Protein AF-A0A9W9Z678-F1 (afdb_monomer_lite)

pLDDT: mean 82.11, std 18.14, range [32.12, 95.62]

InterPro domains:
  IPR057471 CHMP7, winged helix domain [PF25239] (13-67)

Secondary structure (DSSP, 8-state):
------TTTTS----TTTTTEEEHHHHHHH-TTS-HHHHHHHHHHHHHTTSEEEEE-TTS-EEEEEPPTT-SSPPPP-HHHHHHHHHHHHHHHHHHHHHHHHHHHHHHHHHHHHHHHTT-HHHHHHHHHHHHHHHHHTT---

Organism: NCBI:txid174260

Radius of gyration: 22.9 Å; chains: 1; bounding box: 48×32×61 Å

Structure (mmCIF, N/CA/C/O backbone):
data_AF-A0A9W9Z678-F1
#
_entry.id   AF-A0A9W9Z678-F1
#
loop_
_atom_site.group_PDB
_atom_site.id
_atom_site.type_symbol
_atom_site.label_atom_id
_atom_site.label_alt_id
_atom_site.label_comp_id
_atom_site.label_asym_id
_atom_site.label_entity_id
_atom_site.label_seq_id
_atom_site.pdbx_PDB_ins_code
_atom_site.Cartn_x
_atom_site.Cartn_y
_atom_site.Cartn_z
_atom_site.occupancy
_atom_site.B_iso_or_equiv
_atom_site.auth_seq_id
_atom_site.auth_comp_id
_atom_site.auth_asym_id
_atom_site.auth_atom_id
_atom_site.pdbx_PDB_model_num
ATOM 1 N N . MET A 1 1 ? -20.178 -3.921 -37.190 1.00 36.59 1 MET A N 1
ATOM 2 C CA . MET A 1 1 ? -19.150 -4.835 -36.652 1.00 36.59 1 MET A CA 1
ATOM 3 C C . MET A 1 1 ? -18.612 -4.226 -35.369 1.00 36.59 1 MET A C 1
ATOM 5 O O . MET A 1 1 ? -18.003 -3.168 -35.420 1.00 36.59 1 MET A O 1
ATOM 9 N N . GLN A 1 2 ? -18.972 -4.816 -34.229 1.00 39.09 2 GLN A N 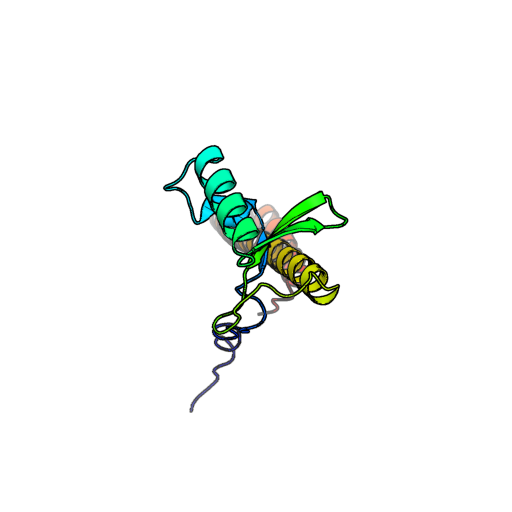1
ATOM 10 C CA . GLN A 1 2 ? -18.526 -4.412 -32.896 1.00 39.09 2 GLN A CA 1
ATOM 11 C C . GLN A 1 2 ? -17.252 -5.188 -32.545 1.00 39.09 2 GLN A C 1
ATOM 13 O O . GLN A 1 2 ? -17.252 -6.414 -32.569 1.00 39.09 2 GLN A O 1
ATOM 18 N N . THR A 1 3 ? -16.190 -4.470 -32.199 1.00 39.34 3 THR A N 1
ATOM 19 C CA . THR A 1 3 ? -14.957 -4.976 -31.577 1.00 39.34 3 THR A CA 1
ATOM 20 C C . THR A 1 3 ? -14.476 -3.859 -30.655 1.00 39.34 3 THR A C 1
ATOM 22 O O . THR A 1 3 ? -14.367 -2.725 -31.102 1.00 39.34 3 THR A O 1
ATOM 25 N N . GLY A 1 4 ? -14.178 -4.021 -29.378 1.00 33.47 4 GLY A N 1
ATOM 26 C CA . GLY A 1 4 ? -14.239 -5.144 -28.462 1.00 33.47 4 GLY A CA 1
ATOM 27 C C . GLY A 1 4 ? -13.912 -4.532 -27.099 1.00 33.47 4 GLY A C 1
ATOM 28 O O . GLY A 1 4 ? -12.878 -3.893 -26.912 1.00 33.47 4 GLY A O 1
ATOM 29 N N . SER A 1 5 ? -14.859 -4.634 -26.180 1.00 42.50 5 SER A N 1
ATOM 30 C CA . SER A 1 5 ? -14.897 -4.001 -24.865 1.00 42.50 5 SER A CA 1
ATOM 31 C C . SER A 1 5 ? -14.037 -4.744 -23.835 1.00 42.50 5 SER A C 1
ATOM 33 O O . SER A 1 5 ? -14.573 -5.380 -22.9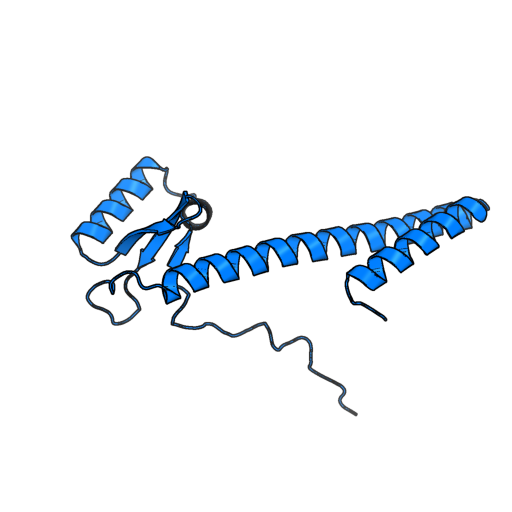32 1.00 42.50 5 SER A O 1
ATOM 35 N N . LEU A 1 6 ? -12.707 -4.664 -23.943 1.00 35.97 6 LEU A N 1
ATOM 36 C CA . LEU A 1 6 ? -11.795 -5.285 -22.961 1.00 35.97 6 LEU A CA 1
ATOM 37 C C . LEU A 1 6 ? -11.125 -4.294 -21.995 1.00 35.97 6 LEU A C 1
ATOM 39 O O . LEU A 1 6 ? -10.509 -4.712 -21.022 1.00 35.97 6 LEU A O 1
ATOM 43 N N . LEU A 1 7 ? -11.305 -2.984 -22.187 1.00 36.53 7 LEU A N 1
ATOM 44 C CA . LEU A 1 7 ? -10.736 -1.950 -21.306 1.00 36.53 7 LEU A CA 1
ATOM 45 C C . LEU A 1 7 ? -11.644 -1.531 -20.136 1.00 36.53 7 LEU A C 1
ATOM 47 O O . LEU A 1 7 ? -11.297 -0.613 -19.401 1.00 36.53 7 LEU A O 1
ATOM 51 N N . ASN A 1 8 ? -12.786 -2.198 -19.933 1.00 33.41 8 ASN A N 1
ATOM 52 C CA . ASN A 1 8 ? -13.776 -1.797 -18.923 1.00 33.41 8 ASN A CA 1
ATOM 53 C C . ASN A 1 8 ? -13.921 -2.765 -17.733 1.00 33.41 8 ASN A C 1
ATOM 55 O O . ASN A 1 8 ? -14.777 -2.547 -16.881 1.00 33.41 8 ASN A O 1
ATOM 59 N N . ILE A 1 9 ? -13.098 -3.817 -17.638 1.00 39.50 9 ILE A N 1
ATOM 60 C CA . ILE A 1 9 ? -13.265 -4.862 -16.605 1.00 39.50 9 ILE A CA 1
ATOM 61 C C . ILE A 1 9 ? -12.692 -4.457 -15.234 1.00 39.50 9 ILE A C 1
ATOM 63 O O . ILE A 1 9 ? -13.089 -5.012 -14.217 1.00 39.50 9 ILE A O 1
ATOM 67 N N . THR A 1 10 ? -11.837 -3.439 -15.137 1.00 37.91 10 THR A N 1
ATOM 68 C CA . THR A 1 10 ? -11.275 -3.026 -13.835 1.00 37.91 10 THR A CA 1
ATOM 69 C C . THR A 1 10 ? -12.073 -1.940 -13.119 1.00 37.91 10 THR A C 1
ATOM 71 O O . THR A 1 10 ? -11.648 -1.493 -12.056 1.00 37.91 10 THR A O 1
ATOM 74 N N . ARG A 1 11 ? -13.219 -1.495 -13.660 1.00 41.06 11 ARG A N 1
ATOM 75 C CA . ARG A 1 11 ? -13.894 -0.309 -13.117 1.00 41.06 11 ARG A CA 1
ATOM 76 C C . ARG A 1 11 ? -14.859 -0.559 -11.961 1.00 41.06 11 ARG A C 1
ATOM 78 O O . ARG A 1 11 ? -15.031 0.366 -11.188 1.00 41.06 11 ARG A O 1
ATOM 85 N N . ASN A 1 12 ? -15.391 -1.765 -11.762 1.00 39.41 12 ASN A N 1
ATOM 86 C CA . ASN A 1 12 ? -16.364 -2.025 -10.692 1.00 39.41 12 ASN A CA 1
ATO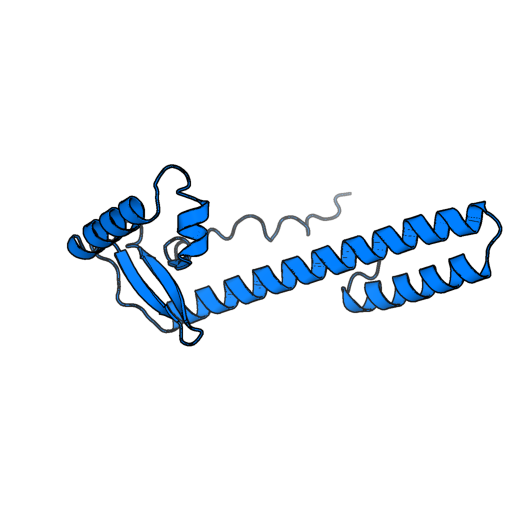M 87 C C . ASN A 1 12 ? -16.137 -3.387 -10.020 1.00 39.41 12 ASN A C 1
ATOM 89 O O . ASN A 1 12 ? -16.913 -4.319 -10.209 1.00 39.41 12 ASN A O 1
ATOM 93 N N . VAL A 1 13 ? -15.114 -3.494 -9.177 1.00 32.12 13 VAL A N 1
ATOM 94 C CA . VAL A 1 13 ? -15.227 -4.403 -8.030 1.00 32.12 13 VAL A CA 1
ATOM 95 C C . VAL A 1 13 ? -15.148 -3.539 -6.780 1.00 32.12 13 VAL A C 1
ATOM 97 O O . VAL A 1 13 ? -14.122 -3.470 -6.106 1.00 32.12 13 VAL A O 1
ATOM 100 N N . GLU A 1 14 ? -16.248 -2.837 -6.502 1.00 40.88 14 GLU A N 1
ATOM 101 C CA . GLU A 1 14 ? -16.595 -2.410 -5.144 1.00 40.88 14 GLU A CA 1
ATOM 102 C C . GLU A 1 14 ? -16.815 -3.692 -4.339 1.00 40.88 14 GLU A C 1
ATOM 104 O O . GLU A 1 14 ? -17.919 -4.205 -4.187 1.00 40.88 14 GLU A O 1
ATOM 109 N N . CYS A 1 15 ? -15.712 -4.317 -3.940 1.00 40.19 15 CYS A N 1
ATOM 110 C CA . CYS A 1 15 ? -15.754 -5.486 -3.093 1.00 40.19 15 CYS A CA 1
ATOM 111 C C . CYS A 1 15 ? -16.145 -4.960 -1.706 1.00 40.19 15 CYS A C 1
ATOM 113 O O . CYS A 1 15 ? -15.314 -4.365 -1.017 1.00 40.19 15 CYS A O 1
ATOM 115 N N . GLU A 1 16 ? -17.412 -5.131 -1.313 1.00 43.06 16 GLU A N 1
ATOM 116 C CA . GLU A 1 16 ? -17.975 -4.672 -0.025 1.00 43.06 16 GLU A CA 1
ATOM 117 C C . GLU A 1 16 ? -17.104 -5.085 1.185 1.00 43.06 16 GLU A C 1
ATOM 119 O O . GLU A 1 16 ? -17.073 -4.428 2.229 1.00 43.06 16 GLU A O 1
ATOM 124 N N . THR A 1 17 ? -16.320 -6.152 1.026 1.00 48.22 17 THR A N 1
ATOM 125 C CA . THR A 1 17 ? -15.320 -6.672 1.965 1.00 48.22 17 THR A CA 1
ATOM 126 C C . THR A 1 17 ? -14.023 -5.867 2.087 1.00 48.22 17 THR A C 1
ATOM 128 O O . THR A 1 17 ? -13.213 -6.208 2.939 1.00 48.22 17 THR A O 1
ATOM 131 N N . THR A 1 18 ? -13.775 -4.814 1.310 1.00 56.31 18 THR A N 1
ATOM 132 C CA . THR A 1 18 ? -12.428 -4.206 1.252 1.00 56.31 18 THR A CA 1
ATOM 133 C C . THR A 1 18 ? -12.416 -2.711 1.579 1.00 56.31 18 THR A C 1
ATOM 135 O O . THR A 1 18 ? -11.380 -2.165 1.965 1.00 56.31 18 THR A O 1
ATOM 138 N N . ASP A 1 19 ? -13.550 -2.018 1.487 1.00 68.62 19 ASP A N 1
ATOM 139 C CA . ASP A 1 19 ? -13.624 -0.560 1.700 1.00 68.62 19 ASP A CA 1
ATOM 140 C C . ASP A 1 19 ? -13.548 -0.124 3.163 1.00 68.62 19 ASP A C 1
ATOM 142 O O . ASP A 1 19 ? -13.314 1.047 3.463 1.00 68.62 19 ASP A O 1
ATOM 146 N N . HIS A 1 20 ? -13.667 -1.077 4.080 1.00 87.00 20 HIS A N 1
ATOM 147 C CA . HIS A 1 20 ? -13.589 -0.834 5.511 1.00 87.00 20 HIS A CA 1
ATOM 148 C C . HIS A 1 20 ? -12.172 -1.000 6.078 1.00 87.00 20 HIS A C 1
ATOM 150 O O . HIS A 1 20 ? -12.003 -0.818 7.272 1.00 87.00 20 HIS A O 1
ATOM 156 N N . ILE A 1 21 ? -11.148 -1.311 5.274 1.00 91.50 21 ILE A N 1
ATOM 157 C CA . ILE A 1 21 ? -9.751 -1.423 5.734 1.00 91.50 21 ILE A CA 1
ATOM 158 C C . ILE A 1 21 ? -8.909 -0.375 5.014 1.00 91.50 21 ILE A C 1
ATOM 160 O O . ILE A 1 21 ? -8.784 -0.403 3.788 1.00 91.50 21 ILE A O 1
ATOM 164 N N . ILE A 1 22 ? -8.343 0.567 5.765 1.00 91.00 22 ILE A N 1
ATOM 165 C CA . ILE A 1 22 ? -7.703 1.764 5.217 1.00 91.00 22 ILE A CA 1
ATOM 166 C C . ILE A 1 22 ? -6.369 2.024 5.935 1.00 91.00 22 ILE A C 1
ATOM 168 O O . ILE A 1 22 ? -6.355 2.179 7.159 1.00 91.00 22 ILE A O 1
ATOM 172 N N . PRO A 1 23 ? -5.245 2.129 5.203 1.00 92.25 23 PRO A N 1
ATOM 173 C CA . PRO A 1 23 ? -3.976 2.589 5.765 1.00 92.25 23 PRO A CA 1
ATOM 174 C C . PRO A 1 23 ? -4.070 3.997 6.372 1.00 92.25 23 PRO A C 1
ATOM 176 O O . PRO A 1 23 ? -4.747 4.876 5.833 1.00 92.25 23 PRO A O 1
ATOM 179 N N . TRP A 1 24 ? -3.361 4.250 7.474 1.00 92.62 24 TRP A N 1
ATOM 180 C CA . TRP A 1 24 ? -3.426 5.527 8.200 1.00 92.62 24 TRP A CA 1
ATOM 181 C C . TRP A 1 24 ? -3.042 6.723 7.325 1.00 92.62 24 TRP A C 1
ATOM 183 O O . TRP A 1 24 ? -3.716 7.748 7.334 1.00 92.62 24 TRP A O 1
ATOM 193 N N . ASN A 1 25 ? -1.998 6.588 6.507 1.00 90.06 25 ASN A N 1
ATOM 194 C CA . ASN A 1 25 ? -1.583 7.624 5.557 1.00 90.06 25 ASN A CA 1
ATOM 195 C C . ASN A 1 25 ? -2.680 7.953 4.522 1.00 90.06 25 ASN A C 1
ATOM 197 O O . ASN A 1 25 ? -2.877 9.122 4.178 1.00 90.06 25 ASN A O 1
ATOM 201 N N . VAL A 1 26 ? -3.427 6.947 4.058 1.00 90.06 26 VAL A N 1
ATOM 202 C CA . VAL A 1 26 ? -4.564 7.119 3.146 1.00 90.06 26 VAL A CA 1
ATOM 203 C C . VAL A 1 26 ? -5.709 7.821 3.865 1.00 90.06 26 VAL A C 1
ATOM 205 O O . VAL A 1 26 ? -6.294 8.746 3.302 1.00 90.06 26 VAL A O 1
ATOM 208 N N . LEU A 1 27 ? -5.995 7.445 5.114 1.00 90.50 27 LEU A N 1
ATOM 209 C CA . LEU A 1 27 ? -7.004 8.115 5.931 1.00 90.50 27 LEU A CA 1
ATOM 210 C C . LEU A 1 27 ? -6.658 9.598 6.134 1.00 90.50 27 LEU A C 1
ATOM 212 O O . LEU A 1 27 ? -7.485 10.449 5.820 1.00 90.50 27 LEU A O 1
ATOM 216 N N . LYS A 1 28 ? -5.416 9.923 6.524 1.00 90.88 28 LYS A N 1
ATOM 217 C CA . LYS A 1 28 ? -4.929 11.314 6.637 1.00 90.88 28 LYS A CA 1
ATOM 218 C C . LYS A 1 28 ? -5.095 12.094 5.334 1.00 90.88 28 LYS A C 1
ATOM 220 O O . LYS A 1 28 ? -5.578 13.222 5.325 1.00 90.88 28 LYS A O 1
ATOM 225 N N . THR A 1 29 ? -4.756 11.466 4.209 1.00 90.19 29 THR A N 1
ATOM 226 C CA . THR A 1 29 ? -4.873 12.088 2.882 1.00 90.19 29 THR A CA 1
ATOM 227 C C . THR A 1 29 ? -6.327 12.348 2.481 1.00 90.19 29 THR A C 1
ATOM 229 O O . THR A 1 29 ? -6.591 13.318 1.772 1.00 90.19 29 THR A O 1
ATOM 232 N N . ARG A 1 30 ? -7.277 11.510 2.913 1.00 89.50 30 ARG A N 1
ATOM 233 C CA . ARG A 1 30 ? -8.718 11.708 2.671 1.00 89.50 30 ARG A CA 1
ATOM 234 C C . ARG A 1 30 ? -9.321 12.739 3.630 1.00 89.50 30 ARG A C 1
ATOM 236 O O . ARG A 1 30 ? -10.177 13.521 3.230 1.00 89.50 30 ARG A O 1
ATOM 243 N N . CYS A 1 31 ? -8.837 12.785 4.865 1.00 88.94 31 CYS A N 1
ATOM 244 C CA . CYS A 1 31 ? -9.339 13.628 5.945 1.00 88.94 31 CYS A CA 1
ATOM 245 C C . CYS A 1 31 ? -8.538 14.930 6.125 1.00 88.94 31 CYS A C 1
ATOM 247 O O . CYS A 1 31 ? -8.350 15.370 7.251 1.00 88.94 31 CYS A O 1
ATOM 249 N N . LYS A 1 32 ? -8.130 15.602 5.036 1.00 87.56 32 LYS A N 1
ATOM 250 C CA . LYS A 1 32 ? -7.296 16.832 5.084 1.00 87.56 32 LYS A CA 1
ATOM 251 C C . LYS A 1 32 ? -7.890 18.006 5.877 1.00 87.56 32 LYS A C 1
ATOM 253 O O . LYS A 1 32 ? -7.212 19.001 6.092 1.00 87.56 32 LYS A O 1
ATOM 258 N N . ARG A 1 33 ? -9.176 17.928 6.225 1.00 88.69 33 ARG A N 1
ATOM 259 C CA . ARG A 1 33 ? -9.900 18.944 7.002 1.00 88.69 33 ARG A CA 1
ATOM 260 C C . ARG A 1 33 ? -9.622 18.862 8.503 1.00 88.69 33 ARG A C 1
ATOM 262 O O . ARG A 1 33 ? -9.972 19.798 9.209 1.00 88.69 33 ARG A O 1
ATOM 269 N N . PHE A 1 34 ? -9.064 17.750 8.969 1.00 89.94 34 PHE A N 1
ATOM 270 C CA . PHE A 1 34 ? -8.714 17.523 10.362 1.00 89.94 34 PHE A CA 1
ATOM 271 C C . PHE A 1 34 ? -7.194 17.447 10.472 1.00 89.94 34 PHE A C 1
ATOM 273 O O . PHE A 1 34 ? -6.538 16.869 9.600 1.00 89.94 34 PHE A O 1
ATOM 280 N N . ASP A 1 35 ? -6.642 18.036 11.526 1.00 92.69 35 ASP A N 1
ATOM 281 C CA . ASP A 1 35 ? -5.257 17.785 11.904 1.00 92.69 35 ASP A CA 1
ATOM 282 C C . ASP A 1 35 ? -5.095 16.354 12.450 1.00 92.69 35 ASP A C 1
ATOM 284 O O . ASP A 1 35 ? -6.061 15.599 12.623 1.00 92.69 35 ASP A O 1
ATOM 288 N N . GLU A 1 36 ? -3.842 15.943 12.651 1.00 89.81 36 GLU A N 1
ATOM 289 C CA . GLU A 1 36 ? -3.527 14.583 13.094 1.00 89.81 36 GLU A CA 1
ATOM 290 C C . GLU A 1 36 ? -4.103 14.300 14.488 1.00 89.81 36 GLU A C 1
ATOM 292 O O . GLU A 1 36 ? -4.706 13.248 14.687 1.00 89.81 36 GLU A O 1
ATOM 297 N N . GLU A 1 37 ? -4.024 15.266 15.403 1.00 93.50 37 GLU A N 1
ATOM 298 C CA . GLU A 1 37 ? -4.549 15.167 16.769 1.00 93.50 37 GLU A CA 1
ATOM 299 C C . GLU A 1 37 ? -6.069 14.948 16.778 1.00 93.50 37 GLU A C 1
ATOM 301 O O . GLU A 1 37 ? -6.567 14.013 17.412 1.00 93.50 37 GLU A O 1
ATOM 306 N N . THR A 1 38 ? -6.820 15.736 16.002 1.00 94.31 38 THR A N 1
ATOM 307 C CA . THR A 1 38 ? -8.273 15.568 15.870 1.00 94.31 38 THR A CA 1
ATOM 308 C C . THR A 1 38 ? -8.614 14.209 15.267 1.00 94.31 38 THR A C 1
ATOM 310 O O . THR A 1 38 ? -9.550 13.545 15.721 1.00 94.31 38 THR A O 1
ATOM 313 N N . LEU A 1 39 ? -7.863 13.755 14.258 1.00 92.31 39 LEU A N 1
ATOM 314 C CA . LEU A 1 39 ? -8.101 12.454 13.633 1.00 92.31 39 LEU A CA 1
ATOM 315 C C . LEU A 1 39 ? -7.845 11.293 14.606 1.00 92.31 39 LEU A C 1
ATOM 317 O O . LEU A 1 39 ? -8.581 10.304 14.586 1.00 92.31 39 LEU A O 1
ATOM 321 N N . GLU A 1 40 ? -6.840 11.407 15.473 1.00 92.81 40 GLU A N 1
ATOM 322 C CA . GLU A 1 40 ? -6.563 10.416 16.514 1.00 92.81 40 GLU A CA 1
ATOM 323 C C . GLU A 1 40 ? -7.656 10.376 17.583 1.00 92.81 40 GLU A C 1
ATOM 325 O O . GLU A 1 40 ? -8.115 9.287 17.937 1.00 92.81 40 GLU A O 1
ATOM 330 N N . VAL A 1 41 ? -8.157 11.532 18.028 1.00 95.19 41 VAL A N 1
ATOM 331 C CA . VAL A 1 41 ? -9.295 11.608 18.963 1.00 95.19 41 VAL A CA 1
ATOM 332 C C . VAL A 1 41 ? -10.561 11.000 18.350 1.00 95.19 41 VAL A C 1
ATOM 334 O O . VAL A 1 41 ? -11.280 10.242 19.014 1.00 95.19 41 VAL A O 1
ATOM 337 N N . LEU A 1 42 ? -10.831 11.277 17.071 1.00 94.00 42 LEU A N 1
ATOM 338 C CA . LEU A 1 42 ? -11.954 10.680 16.344 1.00 94.00 42 LEU A CA 1
ATOM 339 C C . LEU A 1 42 ? -11.812 9.159 16.250 1.00 94.00 42 LEU A C 1
ATOM 341 O O . LEU A 1 42 ? -12.770 8.434 16.526 1.00 94.00 42 LEU A O 1
ATOM 345 N N . LEU A 1 43 ? -10.619 8.662 15.915 1.00 93.62 43 LEU A N 1
ATOM 346 C CA . LEU A 1 43 ? -10.359 7.227 15.853 1.00 93.62 43 LEU A CA 1
ATOM 347 C C . LEU A 1 43 ? -10.536 6.564 17.226 1.00 93.62 43 LEU A C 1
ATOM 349 O O . LEU A 1 43 ? -11.232 5.554 17.319 1.00 93.62 43 LEU A O 1
ATOM 353 N N . ALA A 1 44 ? -9.988 7.151 18.292 1.00 94.75 44 ALA A N 1
ATOM 354 C CA . ALA A 1 44 ? -10.147 6.650 19.656 1.00 94.75 44 ALA A CA 1
ATOM 355 C C . ALA A 1 44 ? -11.628 6.599 20.075 1.00 94.75 44 ALA A C 1
ATOM 357 O O . ALA A 1 44 ? -12.086 5.628 20.684 1.00 94.75 44 ALA A O 1
ATOM 358 N N . THR A 1 45 ? -12.408 7.610 19.685 1.00 95.44 45 THR A N 1
ATOM 359 C CA . THR A 1 45 ? -13.859 7.648 19.916 1.00 95.44 45 THR A CA 1
ATOM 360 C C . THR A 1 45 ? -14.568 6.502 19.189 1.00 95.44 45 THR A C 1
ATOM 362 O O . THR A 1 45 ? -15.386 5.802 19.791 1.00 95.44 45 THR A O 1
ATOM 365 N N . LEU A 1 46 ? -14.221 6.245 17.924 1.00 94.25 46 LEU A N 1
ATOM 366 C CA . LEU A 1 46 ? -14.776 5.127 17.154 1.00 94.25 46 LEU A CA 1
ATOM 367 C C . LEU A 1 46 ? -14.373 3.764 17.730 1.00 94.25 46 LEU A C 1
ATOM 369 O O . LEU A 1 46 ? -15.197 2.849 17.754 1.00 94.25 46 LEU A O 1
ATOM 373 N N . GLN A 1 47 ? -13.147 3.621 18.238 1.00 94.62 47 GLN A N 1
ATOM 374 C CA . GLN A 1 47 ? -12.700 2.406 18.927 1.00 94.62 47 GLN A CA 1
ATOM 375 C C . GLN A 1 47 ? -13.507 2.158 20.204 1.00 94.62 47 GLN A C 1
ATOM 377 O O . GLN A 1 47 ? -13.983 1.044 20.418 1.00 94.62 47 GLN A O 1
ATOM 382 N N . LYS A 1 48 ? -13.758 3.201 21.009 1.00 95.62 48 LYS A N 1
ATOM 383 C CA . LYS A 1 48 ? -14.606 3.112 22.210 1.00 95.62 48 LYS A CA 1
ATOM 384 C C . LYS A 1 48 ? -16.039 2.678 21.882 1.00 95.62 48 LYS A C 1
ATOM 386 O O . LYS A 1 48 ? -16.654 1.945 22.650 1.00 95.62 48 LYS A O 1
ATOM 391 N N . GLN A 1 49 ? -16.564 3.096 20.731 1.00 94.50 49 GLN A N 1
ATOM 392 C CA . GLN A 1 49 ? -17.881 2.684 20.228 1.00 94.50 49 GLN A CA 1
ATOM 393 C C . GLN A 1 49 ? -17.871 1.302 19.546 1.00 94.50 49 GLN A C 1
ATOM 395 O O . GLN A 1 49 ? -18.919 0.817 19.120 1.00 94.50 49 GLN A O 1
ATOM 400 N N . GLY A 1 50 ? -16.704 0.664 19.408 1.00 91.62 50 GLY A N 1
ATOM 401 C CA . GLY A 1 50 ? -16.541 -0.594 18.683 1.00 91.62 50 GLY A CA 1
ATOM 402 C C . GLY A 1 50 ? -16.782 -0.466 17.178 1.00 91.62 50 GLY A C 1
ATOM 403 O O . GLY A 1 50 ? -17.097 -1.459 16.535 1.00 91.62 50 GLY A O 1
ATOM 404 N N . LYS A 1 51 ? -16.680 0.739 16.607 1.00 93.69 51 LYS A N 1
ATOM 405 C CA . LYS A 1 51 ? -16.899 1.017 15.177 1.00 93.69 51 LYS A CA 1
ATOM 406 C C . LYS A 1 51 ? -15.618 0.981 14.348 1.00 93.69 51 LYS A C 1
ATOM 408 O O . LYS A 1 51 ? -15.700 0.945 13.124 1.00 93.69 51 LYS A O 1
ATOM 413 N N . ALA A 1 52 ? -14.457 0.979 14.992 1.00 94.56 52 ALA A N 1
ATOM 414 C CA . ALA A 1 52 ? -13.169 0.831 14.334 1.00 94.56 52 ALA A CA 1
ATOM 415 C C . ALA A 1 52 ? -12.179 0.077 15.225 1.00 94.56 52 ALA A C 1
ATOM 417 O O . ALA A 1 52 ? -12.315 0.063 16.447 1.00 94.56 52 ALA A O 1
ATOM 418 N N . VAL A 1 53 ? -11.165 -0.520 14.611 1.00 95.25 53 VAL A N 1
ATOM 419 C CA . VAL A 1 53 ? -9.987 -1.075 15.272 1.00 95.25 53 VAL A CA 1
ATOM 420 C C . VAL A 1 53 ? -8.745 -0.620 14.519 1.00 95.25 53 VAL A C 1
ATOM 422 O O . VAL A 1 53 ? -8.713 -0.599 13.288 1.00 95.25 53 VAL A O 1
ATOM 425 N N . LEU A 1 54 ? -7.728 -0.227 15.274 1.00 94.69 54 LEU A N 1
ATOM 426 C CA . LEU A 1 54 ? -6.413 0.093 14.753 1.00 94.69 54 LEU A CA 1
ATOM 427 C C . LEU A 1 54 ? -5.491 -1.101 14.971 1.00 94.69 54 LEU A C 1
ATOM 429 O O . LEU A 1 54 ? -5.428 -1.630 16.079 1.00 94.69 54 LEU A O 1
ATOM 433 N N . PHE A 1 55 ? -4.754 -1.486 13.938 1.00 95.12 55 PHE A N 1
ATOM 434 C CA . PHE A 1 55 ? -3.713 -2.500 14.031 1.00 95.12 55 PHE A CA 1
ATOM 435 C C . PHE A 1 55 ? -2.483 -2.085 13.226 1.00 95.12 55 PHE A C 1
ATOM 437 O O . PHE A 1 55 ? -2.526 -1.154 12.417 1.00 95.12 55 PHE A O 1
ATOM 444 N N . VAL A 1 56 ? -1.371 -2.766 13.482 1.00 94.81 56 VAL A N 1
ATOM 445 C CA . VAL A 1 56 ? -0.108 -2.566 12.773 1.00 94.81 56 VAL A CA 1
ATOM 446 C C . VAL A 1 56 ? 0.217 -3.860 12.042 1.00 94.81 56 VAL A C 1
ATOM 448 O O . VAL A 1 56 ? 0.146 -4.935 12.636 1.00 94.81 56 VAL A O 1
ATOM 451 N N . THR A 1 57 ? 0.516 -3.774 10.748 1.00 91.94 57 THR A N 1
ATOM 452 C CA . THR A 1 57 ? 0.929 -4.950 9.969 1.00 91.94 57 THR A CA 1
ATOM 453 C C . THR A 1 57 ? 2.310 -5.436 10.417 1.00 91.94 57 THR A C 1
ATOM 455 O O . THR A 1 57 ? 3.0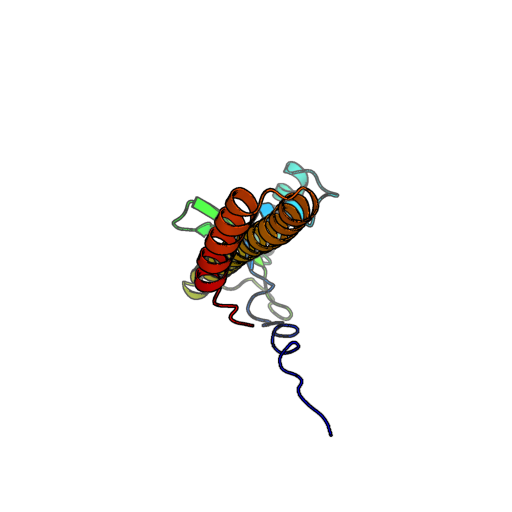68 -4.703 11.052 1.00 91.94 57 THR A O 1
ATOM 458 N N . SER A 1 58 ? 2.696 -6.650 10.021 1.00 89.75 58 SER A N 1
ATOM 459 C CA . SER A 1 58 ? 4.058 -7.172 10.237 1.00 89.75 58 SER A CA 1
ATOM 460 C C . SER A 1 58 ? 5.158 -6.301 9.612 1.00 89.75 58 SER A C 1
ATOM 462 O O . SER A 1 58 ? 6.316 -6.392 9.999 1.00 89.75 58 SER A O 1
ATOM 464 N N . GLU A 1 59 ? 4.799 -5.451 8.650 1.00 88.62 59 GLU A N 1
ATOM 465 C CA . GLU A 1 59 ? 5.691 -4.509 7.968 1.00 88.62 59 GLU A CA 1
ATOM 466 C C . GLU A 1 59 ? 5.753 -3.136 8.670 1.00 88.62 59 GLU A C 1
ATOM 468 O O . GLU A 1 59 ? 6.377 -2.211 8.153 1.00 88.62 59 GLU A O 1
ATOM 473 N N . GLY A 1 60 ? 5.091 -2.974 9.824 1.00 90.56 60 GLY A N 1
ATOM 474 C CA . GLY A 1 60 ? 5.073 -1.727 10.597 1.00 90.56 60 GLY A CA 1
ATOM 475 C C . GLY A 1 60 ? 4.059 -0.684 10.114 1.00 90.56 60 GLY A C 1
ATOM 476 O O . GLY A 1 60 ? 4.117 0.473 10.529 1.00 90.56 60 GLY A O 1
ATOM 477 N N . GLU A 1 61 ? 3.121 -1.051 9.237 1.00 91.31 61 GLU A N 1
ATOM 478 C CA . GLU A 1 61 ? 2.142 -0.114 8.678 1.00 91.31 61 GLU A CA 1
ATOM 479 C C . GLU A 1 61 ? 0.907 0.016 9.581 1.00 91.31 61 GLU A C 1
ATOM 481 O O . GLU A 1 61 ? 0.248 -0.977 9.885 1.00 91.31 61 GLU A O 1
ATOM 486 N N . LYS A 1 62 ? 0.572 1.248 9.993 1.00 94.62 62 LYS A N 1
ATOM 487 C CA . LYS A 1 62 ? -0.638 1.565 10.773 1.00 94.62 62 LYS A CA 1
ATOM 488 C C . LYS A 1 62 ? -1.867 1.491 9.861 1.00 94.62 62 LYS A C 1
ATOM 490 O O . LYS A 1 62 ? -1.955 2.232 8.879 1.00 94.62 62 LYS A O 1
ATOM 495 N N . VAL A 1 63 ? -2.828 0.635 10.198 1.00 95.06 63 VAL A N 1
ATOM 496 C CA . VAL A 1 63 ? -4.048 0.387 9.416 1.00 95.06 63 VAL A CA 1
ATOM 497 C C . VAL A 1 63 ? -5.275 0.468 10.316 1.00 95.06 63 VAL A C 1
ATOM 499 O O . VAL A 1 63 ? -5.272 -0.006 11.451 1.00 95.06 63 VAL A O 1
ATOM 502 N N . VAL A 1 64 ? -6.344 1.066 9.796 1.00 94.88 64 VAL A N 1
ATOM 503 C CA . VAL A 1 64 ? -7.647 1.145 10.458 1.00 94.88 64 VAL A CA 1
ATOM 504 C C . VAL A 1 64 ? -8.623 0.214 9.750 1.00 94.88 64 VAL A C 1
ATOM 506 O O . VAL A 1 64 ? -8.804 0.314 8.537 1.00 94.88 64 VAL A O 1
ATOM 509 N N . LYS A 1 65 ? -9.283 -0.661 10.508 1.00 94.94 65 LYS A N 1
ATOM 510 C CA . LYS A 1 65 ? -10.442 -1.437 10.061 1.00 94.94 65 LYS A CA 1
ATOM 511 C C . LYS A 1 65 ? -11.705 -0.852 10.692 1.00 94.94 65 LYS A C 1
ATOM 513 O O . LYS A 1 65 ? -11.763 -0.683 11.904 1.00 94.94 65 LYS A O 1
ATOM 518 N N . PHE A 1 66 ? -12.707 -0.537 9.888 1.00 94.25 66 PHE A N 1
ATOM 519 C CA . PHE A 1 66 ? -14.011 -0.024 10.295 1.00 94.25 66 PHE A CA 1
ATOM 520 C C . PHE A 1 66 ? -15.049 -1.150 10.314 1.00 94.25 66 PHE A C 1
ATOM 522 O O . PHE A 1 66 ? -14.900 -2.158 9.625 1.00 94.25 66 PHE A O 1
ATOM 529 N N . ALA A 1 67 ? -16.115 -0.979 11.090 1.00 90.88 67 ALA A N 1
ATOM 530 C CA . ALA A 1 67 ? -17.301 -1.819 10.973 1.00 90.88 67 ALA A CA 1
ATOM 531 C C . ALA A 1 67 ? -17.915 -1.655 9.574 1.00 90.88 67 ALA A C 1
ATOM 533 O O . ALA A 1 67 ? -17.998 -0.539 9.050 1.00 90.88 67 ALA A O 1
ATOM 534 N N . ARG A 1 68 ? -18.348 -2.758 8.964 1.00 88.88 68 ARG A N 1
ATOM 535 C CA . ARG A 1 68 ? -19.019 -2.731 7.659 1.00 88.88 68 ARG A CA 1
ATOM 536 C C . ARG A 1 68 ? -20.403 -2.101 7.776 1.00 88.88 68 ARG A C 1
ATOM 538 O O . ARG A 1 68 ? -20.988 -1.995 8.856 1.00 88.88 68 ARG A O 1
ATOM 545 N N . LYS A 1 69 ? -20.973 -1.709 6.637 1.00 83.56 69 LYS A N 1
ATOM 546 C CA . LYS A 1 69 ? -22.366 -1.259 6.585 1.00 83.56 69 LYS A CA 1
ATOM 547 C C . LYS A 1 69 ? -23.278 -2.381 7.097 1.00 83.56 69 LYS A C 1
ATOM 549 O O . LYS A 1 69 ? -23.209 -3.502 6.611 1.00 83.56 69 LYS A O 1
ATOM 554 N N . GLY A 1 70 ? -24.112 -2.072 8.087 1.00 84.50 70 GLY A N 1
ATOM 555 C CA . GLY A 1 70 ? -24.981 -3.053 8.749 1.00 84.50 70 GLY A CA 1
ATOM 556 C C . GLY A 1 70 ? -24.339 -3.784 9.936 1.00 84.50 70 GLY A C 1
ATOM 557 O O . GLY A 1 70 ? -25.064 -4.383 10.726 1.00 84.50 70 GLY A O 1
ATOM 558 N N . GLU A 1 71 ? -23.020 -3.685 10.138 1.00 85.81 71 GLU A N 1
ATOM 559 C CA . GLU A 1 71 ? -22.370 -4.224 11.335 1.00 85.81 71 GLU A CA 1
ATOM 560 C C . GLU A 1 71 ? -22.524 -3.272 12.528 1.00 85.81 71 GLU A C 1
ATOM 562 O O . GLU A 1 71 ? -22.224 -2.073 12.474 1.00 85.81 71 GLU A O 1
ATOM 567 N N . GLN A 1 72 ? -22.957 -3.826 13.662 1.00 90.00 72 GLN A N 1
ATOM 568 C CA . GLN A 1 72 ? -23.049 -3.054 14.899 1.00 90.00 72 GLN A CA 1
ATOM 569 C C . GLN A 1 72 ? -21.686 -2.818 15.543 1.00 90.00 72 GLN A C 1
ATOM 571 O O . GLN A 1 72 ? -21.472 -1.754 16.127 1.00 90.00 72 GLN A O 1
ATOM 576 N N . LYS A 1 73 ? -20.760 -3.767 15.398 1.00 93.06 73 LYS A N 1
ATOM 577 C CA . LYS A 1 73 ? -19.380 -3.660 15.867 1.00 93.06 73 LYS A CA 1
ATOM 578 C C . LYS A 1 73 ? -18.424 -4.172 14.801 1.00 93.06 73 LYS A C 1
ATOM 580 O O . LYS A 1 73 ? -18.781 -5.053 14.029 1.00 93.06 73 LYS A O 1
ATOM 585 N N . VAL A 1 74 ? -17.216 -3.625 14.802 1.00 93.75 74 VAL A N 1
ATOM 586 C CA . VAL A 1 74 ? -16.122 -4.072 13.951 1.00 93.75 74 VAL A CA 1
ATOM 587 C C . VAL A 1 74 ? -15.767 -5.518 14.282 1.00 93.75 74 VAL A C 1
ATOM 589 O O . VAL A 1 74 ? -15.667 -5.902 15.450 1.00 93.75 74 VAL A O 1
ATOM 592 N N . THR A 1 75 ? -15.591 -6.329 13.245 1.00 93.12 75 THR A N 1
ATOM 593 C CA . THR A 1 75 ? -15.115 -7.704 13.392 1.00 93.12 75 THR A CA 1
ATOM 594 C C . THR A 1 75 ? -13.631 -7.731 13.779 1.00 93.12 75 THR A C 1
ATOM 596 O O . THR A 1 75 ? -12.886 -6.822 13.389 1.00 93.12 75 THR A O 1
ATOM 599 N N . PRO A 1 76 ? -13.165 -8.763 14.512 1.00 92.75 76 PRO A N 1
ATOM 600 C CA . PRO A 1 76 ? -11.745 -8.932 14.814 1.00 92.75 76 PRO A CA 1
ATOM 601 C C . PRO A 1 76 ? -10.877 -8.868 13.554 1.00 92.75 76 PRO A C 1
ATOM 603 O O . PRO A 1 76 ? -11.329 -9.207 12.455 1.00 92.75 76 PRO A O 1
ATOM 606 N N . VAL A 1 77 ? -9.636 -8.410 13.703 1.00 93.75 77 VAL A N 1
ATOM 607 C CA . VAL A 1 77 ? -8.666 -8.412 12.602 1.00 93.75 77 VAL A CA 1
ATOM 608 C C . VAL A 1 77 ? -8.296 -9.860 12.283 1.00 93.75 77 VAL A C 1
ATOM 610 O O . VAL A 1 77 ? -7.956 -10.629 13.178 1.00 93.75 77 VAL A O 1
ATOM 613 N N . SER A 1 78 ? -8.392 -10.218 11.010 1.00 92.88 78 SER A N 1
ATOM 614 C CA . SER A 1 78 ? -8.105 -11.540 10.457 1.00 92.88 78 SER A CA 1
ATOM 615 C C . SER A 1 78 ? -6.905 -11.487 9.512 1.00 92.88 78 SER A C 1
ATOM 617 O O . SER A 1 78 ? -6.537 -10.417 9.025 1.00 92.88 78 SER A O 1
ATOM 619 N N . GLU A 1 79 ? -6.318 -12.642 9.199 1.00 91.12 79 GLU A N 1
ATOM 620 C CA . GLU A 1 79 ? -5.225 -12.741 8.219 1.00 91.12 79 GLU A CA 1
ATOM 621 C C . GLU A 1 79 ? -5.641 -12.211 6.840 1.00 91.12 79 GLU A C 1
ATOM 623 O O . GLU A 1 79 ? -4.884 -11.479 6.205 1.00 91.12 79 GLU A O 1
ATOM 628 N N . ASN A 1 80 ? -6.894 -12.450 6.439 1.00 90.81 80 ASN A N 1
ATOM 629 C CA . ASN A 1 80 ? -7.459 -11.902 5.206 1.00 90.81 80 ASN A CA 1
ATOM 630 C C . ASN A 1 80 ? -7.392 -10.367 5.165 1.00 90.81 80 ASN A C 1
ATOM 632 O O . ASN A 1 80 ? -7.126 -9.790 4.112 1.00 90.81 80 ASN A O 1
ATOM 636 N N . ASP A 1 81 ? -7.611 -9.691 6.300 1.00 90.56 81 ASP A N 1
ATOM 637 C CA . ASP A 1 81 ? -7.536 -8.228 6.372 1.00 90.56 81 ASP A CA 1
ATOM 638 C C . ASP A 1 81 ? -6.101 -7.733 6.123 1.00 90.56 81 ASP A C 1
ATOM 640 O O . ASP A 1 81 ? -5.892 -6.724 5.446 1.00 90.56 81 ASP A O 1
ATOM 644 N N . VAL A 1 82 ? -5.104 -8.462 6.635 1.00 91.19 82 VAL A N 1
ATOM 645 C CA . VAL A 1 82 ? -3.678 -8.171 6.425 1.00 91.19 82 VAL A CA 1
ATOM 646 C C . VAL A 1 82 ? -3.288 -8.420 4.967 1.00 91.19 82 VAL A C 1
ATOM 648 O O . VAL A 1 82 ? -2.634 -7.580 4.342 1.00 91.19 82 VAL A O 1
ATOM 651 N N . ASP A 1 83 ? -3.744 -9.530 4.392 1.00 90.38 83 ASP A N 1
ATOM 652 C CA . ASP A 1 83 ? -3.482 -9.889 2.999 1.00 90.38 83 ASP A CA 1
ATOM 653 C C . ASP A 1 83 ? -4.071 -8.886 2.015 1.00 90.38 83 ASP A C 1
ATOM 655 O O . ASP A 1 83 ? -3.413 -8.505 1.046 1.00 90.38 83 ASP A O 1
ATOM 659 N N . ILE A 1 84 ? -5.270 -8.383 2.298 1.00 88.75 84 ILE A N 1
ATOM 660 C CA . ILE A 1 84 ? -5.898 -7.306 1.534 1.00 88.75 84 ILE A CA 1
ATOM 661 C C . ILE A 1 84 ? -5.003 -6.060 1.493 1.00 88.75 84 ILE A C 1
ATOM 663 O O . ILE A 1 84 ? -4.812 -5.471 0.423 1.00 88.75 84 ILE A O 1
ATOM 667 N N . VAL A 1 85 ? -4.457 -5.640 2.640 1.00 89.56 85 VAL A N 1
ATOM 668 C CA . VAL A 1 85 ? -3.575 -4.462 2.718 1.00 89.56 85 VAL A CA 1
ATOM 669 C C . VAL A 1 85 ? -2.319 -4.694 1.884 1.00 89.56 85 VAL A C 1
ATOM 671 O O . VAL A 1 85 ? -1.961 -3.851 1.056 1.00 89.56 85 VAL A O 1
ATOM 674 N N . ARG A 1 86 ? -1.695 -5.864 2.043 1.00 90.12 86 ARG A N 1
ATOM 675 C CA . ARG A 1 86 ? -0.497 -6.260 1.299 1.00 90.12 86 ARG A CA 1
ATOM 676 C C . ARG A 1 86 ? -0.743 -6.261 -0.210 1.00 90.12 86 ARG A C 1
ATOM 678 O O . ARG A 1 86 ? 0.006 -5.628 -0.950 1.00 90.12 86 ARG A O 1
ATOM 685 N N . LEU A 1 87 ? -1.832 -6.879 -0.669 1.00 90.62 87 LEU A N 1
ATOM 686 C CA . LEU A 1 87 ? -2.203 -6.907 -2.086 1.00 90.62 87 LEU A CA 1
ATOM 687 C C . LEU A 1 87 ? -2.431 -5.501 -2.646 1.00 90.62 87 LEU A C 1
ATOM 689 O O . LEU A 1 87 ? -1.921 -5.177 -3.717 1.00 90.62 87 LEU A O 1
ATOM 693 N N . ARG A 1 88 ? -3.142 -4.631 -1.918 1.00 87.50 88 ARG A N 1
ATOM 694 C CA . ARG A 1 88 ? -3.362 -3.236 -2.337 1.00 87.50 88 ARG A CA 1
ATOM 695 C C . ARG A 1 88 ? -2.054 -2.469 -2.494 1.00 87.50 88 ARG A C 1
ATOM 697 O O . ARG A 1 88 ? -1.883 -1.741 -3.472 1.00 87.50 88 ARG A O 1
ATOM 704 N N . LYS A 1 89 ? -1.116 -2.660 -1.569 1.00 87.31 89 LYS A N 1
ATOM 705 C CA . LYS A 1 89 ? 0.222 -2.064 -1.633 1.00 87.31 89 LYS A CA 1
ATOM 706 C C . LYS A 1 89 ? 1.010 -2.576 -2.837 1.00 87.31 89 LYS A C 1
ATOM 708 O O . LYS A 1 89 ? 1.602 -1.775 -3.563 1.00 87.31 89 LYS A O 1
ATOM 713 N N . THR A 1 90 ? 0.966 -3.882 -3.102 1.00 90.81 90 THR A N 1
ATOM 714 C CA . THR A 1 90 ? 1.587 -4.480 -4.291 1.00 90.81 90 THR A CA 1
ATOM 715 C C . THR A 1 90 ? 0.995 -3.904 -5.575 1.00 90.81 90 THR A C 1
ATOM 717 O O . THR A 1 90 ? 1.748 -3.466 -6.443 1.00 90.81 90 THR A O 1
ATOM 720 N N . VAL A 1 91 ? -0.335 -3.810 -5.678 1.00 90.69 91 VAL A N 1
ATOM 721 C CA . VAL A 1 91 ? -1.020 -3.201 -6.831 1.00 90.69 91 VAL A CA 1
ATOM 722 C C . VAL A 1 91 ? -0.594 -1.745 -7.021 1.00 90.69 91 VAL A C 1
ATOM 724 O O . VAL A 1 91 ? -0.256 -1.350 -8.138 1.00 90.69 91 VAL A O 1
ATOM 727 N N . ALA A 1 92 ? -0.549 -0.946 -5.952 1.00 87.62 92 ALA A N 1
ATOM 728 C CA . ALA A 1 92 ? -0.125 0.451 -6.025 1.00 87.62 92 ALA A CA 1
ATOM 729 C C . ALA A 1 92 ? 1.334 0.597 -6.496 1.00 87.62 92 ALA A C 1
ATOM 731 O O . ALA A 1 92 ? 1.625 1.418 -7.369 1.00 87.62 92 ALA A O 1
ATOM 732 N N . SER A 1 93 ? 2.243 -0.230 -5.970 1.00 89.94 93 SER A N 1
ATOM 733 C CA . SER A 1 93 ? 3.655 -0.248 -6.376 1.00 89.94 93 SER A CA 1
ATOM 734 C C . SER A 1 93 ? 3.822 -0.634 -7.846 1.00 89.94 93 SER A C 1
ATOM 736 O O . SER A 1 93 ? 4.513 0.058 -8.596 1.00 89.94 93 SER A O 1
ATOM 738 N N . LEU A 1 94 ? 3.150 -1.699 -8.289 1.00 92.50 94 LEU A N 1
ATOM 739 C CA . LEU A 1 94 ? 3.189 -2.133 -9.685 1.00 92.50 94 LEU A CA 1
ATOM 740 C C . LEU A 1 94 ? 2.605 -1.069 -10.618 1.00 92.50 94 LEU A C 1
ATOM 742 O O . LEU A 1 94 ? 3.192 -0.778 -11.656 1.00 92.50 94 LEU A O 1
ATOM 746 N N . THR A 1 95 ? 1.510 -0.419 -10.219 1.00 90.69 95 THR A N 1
ATOM 747 C CA . THR A 1 95 ? 0.910 0.687 -10.980 1.00 90.69 95 THR A CA 1
ATOM 748 C C . THR A 1 95 ? 1.904 1.837 -11.162 1.00 90.69 95 THR A C 1
ATOM 750 O O . THR A 1 95 ? 2.067 2.348 -12.270 1.00 90.69 95 THR A O 1
ATOM 753 N N . LEU A 1 96 ? 2.629 2.220 -10.104 1.00 91.00 96 LEU A N 1
ATOM 754 C CA . LEU A 1 96 ? 3.664 3.253 -10.185 1.00 91.00 96 LEU A CA 1
ATOM 755 C C . LEU A 1 96 ? 4.802 2.857 -11.138 1.00 91.00 96 LEU A C 1
ATOM 757 O O . LEU A 1 96 ? 5.251 3.679 -11.938 1.00 91.00 96 LEU A O 1
ATOM 761 N N . GLN A 1 97 ? 5.252 1.602 -11.074 1.00 91.94 97 GLN A N 1
ATOM 762 C CA . GLN A 1 97 ? 6.306 1.082 -11.949 1.00 91.94 97 GLN A CA 1
ATOM 763 C C . GLN A 1 97 ? 5.874 1.069 -13.421 1.00 91.94 97 GLN A C 1
ATOM 765 O O . GLN A 1 97 ? 6.624 1.540 -14.278 1.00 91.94 97 GLN A O 1
ATOM 770 N N . VAL A 1 98 ? 4.653 0.612 -13.714 1.00 91.94 98 VAL A N 1
ATOM 771 C CA . VAL A 1 98 ? 4.078 0.625 -15.069 1.00 91.94 98 VAL A CA 1
ATOM 772 C C . VAL A 1 98 ? 3.971 2.053 -15.604 1.00 91.94 98 VAL A C 1
ATOM 774 O O . VAL A 1 98 ? 4.393 2.317 -16.732 1.00 91.94 98 VAL A O 1
ATOM 777 N N . ASN A 1 99 ? 3.483 2.995 -14.794 1.00 91.75 99 ASN A N 1
ATOM 778 C CA . ASN A 1 99 ? 3.381 4.403 -15.186 1.00 91.75 99 ASN A CA 1
ATOM 779 C C . ASN A 1 99 ? 4.758 5.009 -15.486 1.00 91.75 99 ASN A C 1
ATOM 781 O O . ASN A 1 99 ? 4.938 5.684 -16.501 1.00 91.75 99 ASN A O 1
ATOM 785 N N . LYS A 1 100 ? 5.757 4.729 -14.641 1.00 92.06 100 LYS A N 1
ATOM 786 C CA . LYS A 1 100 ? 7.135 5.182 -14.856 1.00 92.06 100 LYS A CA 1
ATOM 787 C C . LYS A 1 100 ? 7.704 4.640 -16.168 1.00 92.06 100 LYS A C 1
ATOM 789 O O . LYS A 1 100 ? 8.209 5.417 -16.975 1.00 92.06 100 LYS A O 1
ATOM 794 N N . LEU A 1 101 ? 7.595 3.332 -16.403 1.00 90.00 101 LEU A N 1
ATOM 795 C CA . LEU A 1 101 ? 8.093 2.704 -17.629 1.00 90.00 101 LEU A CA 1
ATOM 796 C C . LEU A 1 101 ? 7.381 3.245 -18.874 1.00 90.00 101 LEU A C 1
ATOM 798 O O . LEU A 1 101 ? 8.038 3.525 -19.876 1.00 90.00 101 LEU A O 1
ATOM 802 N N . SER A 1 102 ? 6.069 3.471 -18.795 1.00 90.69 102 SER A N 1
ATOM 803 C CA . SER A 1 102 ? 5.281 4.057 -19.886 1.00 90.69 102 SER A CA 1
ATOM 804 C C . SER A 1 102 ? 5.764 5.468 -20.240 1.00 90.69 102 SER A C 1
ATOM 806 O O . SER A 1 102 ? 6.007 5.769 -21.410 1.00 90.69 102 SER A O 1
ATOM 808 N N . ASN A 1 103 ? 6.017 6.309 -19.232 1.00 92.69 103 ASN A N 1
ATOM 809 C CA . ASN A 1 103 ? 6.584 7.645 -19.433 1.00 92.69 103 ASN A CA 1
ATOM 810 C C . ASN A 1 103 ? 7.998 7.588 -20.038 1.00 92.69 103 ASN A C 1
ATOM 812 O O . ASN A 1 103 ? 8.344 8.391 -20.906 1.00 92.69 103 ASN A O 1
ATOM 816 N N . GLU A 1 104 ? 8.826 6.628 -19.620 1.00 91.12 104 GLU A N 1
ATOM 817 C CA . GLU A 1 104 ? 10.167 6.4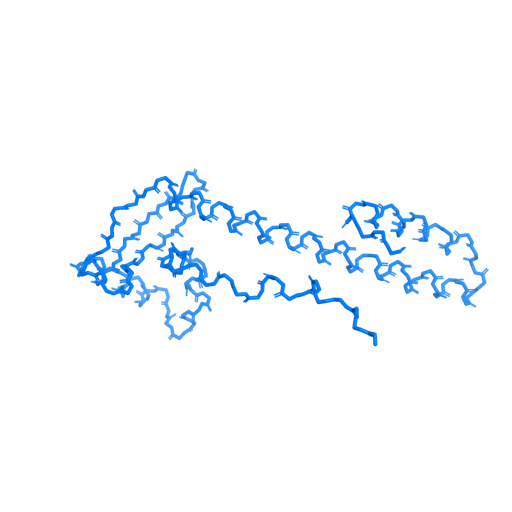31 -20.180 1.00 91.12 104 GLU A CA 1
ATOM 818 C C . GLU A 1 104 ? 10.144 5.963 -21.644 1.00 91.12 104 GLU A C 1
ATOM 820 O O . GLU A 1 104 ? 11.016 6.359 -22.430 1.00 91.12 104 GLU A O 1
ATOM 825 N N . VAL A 1 105 ? 9.173 5.122 -22.015 1.00 91.31 105 VAL A N 1
ATOM 826 C CA . VAL A 1 105 ? 8.928 4.690 -23.400 1.00 91.31 105 VAL A CA 1
ATOM 827 C C . VAL A 1 105 ? 8.544 5.890 -24.261 1.00 91.31 105 VAL A C 1
ATOM 829 O O . VAL A 1 105 ? 9.154 6.099 -25.314 1.00 91.31 105 VAL A O 1
ATOM 832 N N . GLU A 1 106 ? 7.606 6.715 -23.794 1.00 91.94 106 GLU A N 1
ATOM 833 C CA . GLU A 1 106 ? 7.162 7.899 -24.531 1.00 91.94 106 GLU A CA 1
ATOM 834 C C . GLU A 1 106 ? 8.277 8.943 -24.662 1.00 91.94 106 GLU A C 1
ATOM 836 O O . GLU A 1 106 ? 8.540 9.456 -25.749 1.00 91.94 106 GLU A O 1
ATOM 841 N N . SER A 1 107 ? 9.042 9.168 -23.593 1.00 92.69 107 SER A N 1
ATOM 842 C CA . SER A 1 107 ? 10.215 10.043 -23.634 1.00 92.69 107 SER A CA 1
ATOM 843 C C . SER A 1 107 ? 11.256 9.566 -24.656 1.00 92.69 107 SER A C 1
ATOM 845 O O . SER A 1 107 ? 11.804 10.374 -25.407 1.00 92.69 107 SER A O 1
ATOM 847 N N . CYS A 1 108 ? 11.507 8.253 -24.756 1.00 87.38 108 CYS A N 1
ATOM 848 C CA . CYS A 1 108 ? 12.412 7.722 -25.782 1.00 87.38 108 CYS A CA 1
ATOM 849 C C . CYS A 1 108 ? 11.872 7.910 -27.195 1.00 87.38 108 CYS A C 1
ATOM 851 O O . CYS A 1 108 ? 12.660 8.196 -28.096 1.00 87.38 108 CYS A O 1
ATOM 853 N N . ARG A 1 109 ? 10.554 7.771 -27.392 1.00 90.50 109 ARG A N 1
ATOM 854 C CA . ARG A 1 109 ? 9.900 8.018 -28.682 1.00 90.50 109 ARG A CA 1
ATOM 855 C C . ARG A 1 109 ? 10.105 9.467 -29.126 1.00 90.50 109 ARG A C 1
ATOM 857 O O . ARG A 1 109 ? 10.566 9.693 -30.243 1.00 90.50 109 ARG A O 1
ATOM 864 N N . LEU A 1 110 ? 9.822 10.425 -28.243 1.00 91.69 110 LEU A N 1
ATOM 865 C CA . LEU A 1 110 ? 9.958 11.855 -28.529 1.00 91.69 110 LEU A CA 1
ATOM 866 C C . LEU A 1 110 ? 11.414 12.252 -28.802 1.00 91.69 110 LEU A C 1
ATOM 868 O O . LEU A 1 110 ? 11.694 12.915 -29.799 1.00 91.69 110 LEU A O 1
ATOM 872 N N . GLN A 1 111 ? 12.357 11.787 -27.977 1.00 88.44 111 GLN A N 1
ATOM 873 C CA . GLN A 1 111 ? 13.783 12.070 -28.176 1.00 88.44 111 GLN A CA 1
ATOM 874 C C . GLN A 1 111 ? 14.320 11.449 -29.475 1.00 88.44 111 GLN A C 1
ATOM 876 O O . GLN A 1 111 ? 15.069 12.099 -30.201 1.00 88.44 111 GLN A O 1
ATOM 881 N N . ALA A 1 112 ? 13.929 10.213 -29.808 1.00 85.75 112 ALA A N 1
ATOM 882 C CA . ALA A 1 112 ? 14.336 9.578 -31.061 1.00 85.75 112 ALA A CA 1
ATOM 883 C C . ALA A 1 112 ? 13.801 10.338 -32.285 1.00 85.75 112 ALA A C 1
ATOM 885 O O . ALA A 1 112 ? 14.538 10.520 -33.253 1.00 85.75 112 ALA A O 1
ATOM 886 N N . ALA A 1 113 ? 12.555 10.820 -32.227 1.00 87.81 113 ALA A N 1
ATOM 887 C CA . ALA A 1 113 ? 11.978 11.658 -33.274 1.00 87.81 113 ALA A CA 1
ATOM 888 C C . ALA A 1 113 ? 12.727 12.995 -33.423 1.00 87.81 113 ALA A C 1
ATOM 890 O O . ALA A 1 113 ? 12.959 13.430 -34.550 1.00 87.81 113 ALA A O 1
ATOM 891 N N . GLY A 1 114 ? 13.152 13.613 -32.314 1.00 87.81 114 GLY A N 1
ATOM 892 C CA . GLY A 1 114 ? 14.009 14.805 -32.322 1.00 87.81 114 GLY A CA 1
ATOM 893 C C . GLY A 1 114 ? 15.340 14.556 -33.034 1.00 87.81 114 GLY A C 1
ATOM 894 O O . GLY A 1 114 ? 15.628 15.188 -34.048 1.00 87.81 114 GLY A O 1
ATOM 895 N N . PHE A 1 115 ? 16.099 13.544 -32.602 1.00 85.56 115 PHE A N 1
ATOM 896 C CA . PHE A 1 115 ? 17.386 13.214 -33.228 1.00 85.56 115 PHE A CA 1
ATOM 897 C C . PHE A 1 115 ? 17.264 12.774 -34.692 1.00 85.56 115 PHE A C 1
ATOM 899 O O . PHE A 1 115 ? 18.190 12.997 -35.471 1.00 85.56 115 PHE A O 1
ATOM 906 N N . ALA A 1 116 ? 16.147 12.153 -35.084 1.00 80.81 116 ALA A N 1
ATOM 907 C CA . ALA A 1 116 ? 15.886 11.819 -36.481 1.00 80.81 116 ALA A CA 1
ATOM 908 C C . ALA A 1 116 ? 15.706 13.079 -37.345 1.00 80.81 116 ALA A C 1
ATOM 910 O O . ALA A 1 116 ? 16.261 13.136 -38.441 1.00 80.81 116 ALA A O 1
ATOM 911 N N . LYS A 1 117 ? 14.993 14.097 -36.838 1.00 86.94 117 LYS A N 1
ATOM 912 C CA . LYS A 1 117 ? 14.842 15.403 -37.507 1.00 86.94 117 LYS A CA 1
ATOM 913 C C . LYS A 1 117 ? 16.169 16.160 -37.612 1.00 86.94 117 LYS A C 1
ATOM 915 O O . LYS A 1 117 ? 16.419 16.803 -38.620 1.00 86.94 117 LYS A O 1
ATOM 920 N N . GLU A 1 118 ? 17.035 16.029 -36.612 1.00 87.94 118 GLU A N 1
ATOM 921 C CA . GLU A 1 118 ? 18.380 16.628 -36.578 1.00 87.94 118 GLU A CA 1
ATOM 922 C C . GLU A 1 118 ? 19.428 15.850 -37.406 1.00 87.94 118 GLU A C 1
ATOM 924 O O . GLU A 1 118 ? 20.614 16.170 -37.372 1.00 87.94 118 GLU A O 1
ATOM 929 N N . GLY A 1 119 ? 19.038 14.777 -38.107 1.00 82.62 119 GLY A N 1
ATOM 930 C CA . GLY A 1 119 ? 19.948 13.953 -38.917 1.00 82.62 119 GLY A CA 1
ATOM 931 C C . GLY A 1 119 ? 20.866 13.012 -38.115 1.00 82.62 119 GLY A C 1
ATOM 932 O O . GLY A 1 119 ? 21.636 12.243 -38.694 1.00 82.62 119 GLY A O 1
ATOM 933 N N . SER A 1 120 ? 20.755 12.988 -36.784 1.00 86.62 120 SER A N 1
ATOM 934 C CA . SER A 1 120 ? 21.570 12.168 -35.876 1.00 86.62 120 SER A CA 1
ATOM 935 C C . SER A 1 120 ? 21.054 10.722 -35.750 1.00 86.62 120 SER A C 1
ATOM 937 O O . SER A 1 120 ? 20.619 10.277 -34.682 1.00 86.62 120 SER A O 1
ATOM 939 N N . ARG A 1 121 ? 21.138 9.943 -36.841 1.00 81.75 121 ARG A N 1
ATOM 940 C CA . ARG A 1 121 ? 20.605 8.561 -36.928 1.00 81.75 121 ARG A CA 1
ATOM 941 C C . ARG A 1 121 ? 21.122 7.602 -35.847 1.00 81.75 121 ARG A C 1
ATOM 943 O O . ARG A 1 121 ? 20.353 6.789 -35.338 1.00 81.75 121 ARG A O 1
ATOM 950 N N . SER A 1 122 ? 22.396 7.691 -35.461 1.00 84.88 122 SER A N 1
ATOM 951 C CA . SER A 1 122 ? 22.994 6.810 -34.441 1.00 84.88 122 SER A CA 1
ATOM 952 C C . SER A 1 122 ? 22.396 7.032 -33.044 1.00 84.88 122 SER A C 1
ATOM 954 O O . SER A 1 122 ? 22.101 6.069 -32.331 1.00 84.88 122 SER A O 1
ATOM 956 N N . LYS A 1 123 ? 22.143 8.294 -32.668 1.00 83.69 123 LYS A N 1
ATOM 957 C CA . LYS A 1 123 ? 21.487 8.662 -31.402 1.00 83.69 123 LYS A CA 1
ATOM 958 C C . LYS A 1 123 ? 20.017 8.235 -31.392 1.00 83.69 123 LYS A C 1
ATOM 960 O O . LYS A 1 123 ? 19.562 7.662 -30.401 1.00 83.69 123 LYS A O 1
ATOM 965 N N . ALA A 1 124 ? 19.309 8.423 -32.508 1.00 80.56 124 ALA A N 1
ATOM 966 C CA . ALA A 1 124 ? 17.930 7.961 -32.667 1.00 80.56 124 ALA A CA 1
ATOM 967 C C . ALA A 1 124 ? 17.815 6.431 -32.523 1.00 80.56 124 ALA A C 1
ATOM 969 O O . ALA A 1 124 ? 16.994 5.942 -31.746 1.00 80.56 124 ALA A O 1
ATOM 970 N N . LEU A 1 125 ? 18.692 5.664 -33.183 1.00 85.19 125 LEU A N 1
ATOM 971 C CA . LEU A 1 125 ? 18.695 4.199 -33.107 1.00 85.19 125 LEU A CA 1
ATOM 972 C C . LEU A 1 125 ? 18.958 3.684 -31.682 1.00 85.19 125 LEU A C 1
ATOM 974 O O . LEU A 1 125 ? 18.301 2.745 -31.231 1.00 85.19 125 LEU A O 1
ATOM 978 N N . LYS A 1 126 ? 19.878 4.316 -30.938 1.00 89.88 126 LYS A N 1
ATOM 979 C CA . LYS A 1 126 ? 20.153 3.967 -29.532 1.00 89.88 126 LYS A CA 1
ATOM 980 C C . LYS A 1 126 ? 18.908 4.131 -28.650 1.00 89.88 126 LYS A C 1
ATOM 982 O O . LYS A 1 126 ? 18.645 3.288 -27.792 1.00 89.88 126 LYS A O 1
ATOM 987 N N . LEU A 1 127 ? 18.129 5.189 -28.869 1.00 83.44 127 LEU A N 1
ATOM 988 C CA . LEU A 1 127 ? 16.897 5.448 -28.120 1.00 83.44 127 LEU A CA 1
ATOM 989 C C . LEU A 1 127 ? 15.761 4.497 -28.495 1.00 83.44 127 LEU A C 1
ATOM 991 O O . LEU A 1 127 ? 15.032 4.066 -27.604 1.00 83.44 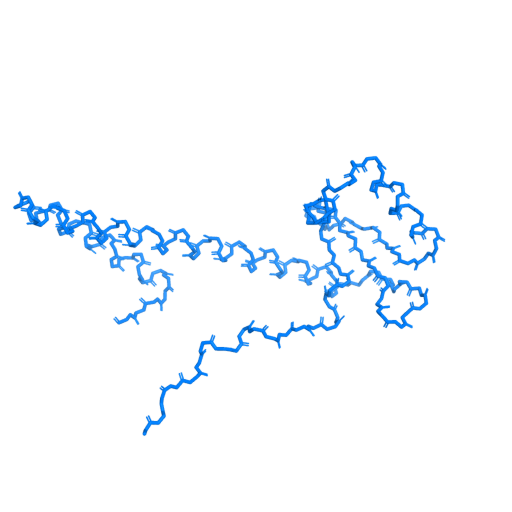127 LEU A O 1
ATOM 995 N N . LEU A 1 128 ? 15.645 4.119 -29.770 1.00 83.69 128 LEU A N 1
ATOM 996 C CA . LEU A 1 128 ? 14.673 3.120 -30.221 1.00 83.69 128 LEU A CA 1
ATOM 997 C C . LEU A 1 128 ? 14.957 1.737 -29.620 1.00 83.69 128 LEU A C 1
ATOM 999 O O . LEU A 1 128 ? 14.038 1.105 -29.111 1.00 83.69 128 LEU A O 1
ATOM 1003 N N . ARG A 1 129 ? 16.227 1.313 -29.559 1.00 87.38 129 ARG A N 1
ATOM 1004 C CA . ARG A 1 129 ? 16.615 0.063 -28.874 1.00 87.38 129 ARG A CA 1
ATOM 1005 C C . ARG A 1 129 ? 16.271 0.093 -27.383 1.00 87.38 129 ARG A C 1
ATOM 1007 O O . ARG A 1 129 ? 15.764 -0.881 -26.835 1.00 87.38 129 ARG A O 1
ATOM 1014 N N . ARG A 1 130 ? 16.506 1.231 -26.718 1.00 84.19 130 ARG A N 1
ATOM 1015 C CA . ARG A 1 130 ? 16.140 1.419 -25.304 1.00 84.19 130 ARG A CA 1
ATOM 1016 C C . ARG A 1 130 ? 14.621 1.408 -25.093 1.00 84.19 130 ARG A C 1
ATOM 1018 O O . ARG A 1 130 ? 14.158 0.885 -24.084 1.00 84.19 130 ARG A O 1
ATOM 1025 N N . LYS A 1 131 ? 13.854 1.975 -26.030 1.00 85.69 131 LYS A N 1
ATOM 1026 C CA . LYS A 1 131 ? 12.385 1.934 -26.037 1.00 85.69 131 LYS A CA 1
ATOM 1027 C C . LYS A 1 131 ? 11.886 0.491 -26.140 1.00 85.69 131 LYS A C 1
ATOM 1029 O O . LYS A 1 131 ? 11.090 0.079 -25.307 1.00 85.69 131 LYS A O 1
ATOM 1034 N N . GLU A 1 132 ? 12.392 -0.266 -27.110 1.00 85.06 132 GLU A N 1
ATOM 1035 C CA . GLU A 1 132 ? 11.991 -1.654 -27.356 1.00 85.06 132 GLU A CA 1
ATOM 1036 C C . GLU A 1 132 ? 12.248 -2.549 -26.137 1.00 85.06 132 GLU A C 1
ATOM 1038 O O . GLU A 1 132 ? 11.368 -3.298 -25.718 1.00 85.06 132 GLU A O 1
ATOM 1043 N N . LEU A 1 133 ? 13.418 -2.412 -25.500 1.00 85.38 133 LEU A N 1
ATOM 1044 C CA . LEU A 1 133 ? 13.736 -3.145 -24.274 1.00 85.38 133 LEU A CA 1
ATOM 1045 C C . LEU A 1 133 ? 12.707 -2.876 -23.165 1.00 85.38 133 LEU A C 1
ATOM 1047 O O . LEU A 1 133 ? 12.234 -3.809 -22.525 1.00 85.38 133 LEU A O 1
ATOM 1051 N N . ARG A 1 134 ? 12.323 -1.609 -22.969 1.00 82.88 134 ARG A N 1
ATOM 1052 C CA . ARG A 1 134 ? 11.346 -1.219 -21.941 1.00 82.88 134 ARG A CA 1
ATOM 1053 C C . ARG A 1 134 ? 9.927 -1.681 -22.262 1.00 82.88 134 ARG A C 1
ATOM 1055 O O . ARG A 1 134 ? 9.210 -2.051 -21.342 1.00 82.88 134 ARG A O 1
ATOM 1062 N N . GLN A 1 135 ? 9.537 -1.708 -23.537 1.00 81.69 135 GLN A N 1
ATOM 1063 C CA . GLN A 1 135 ? 8.226 -2.218 -23.966 1.00 81.69 135 GLN A CA 1
ATOM 1064 C C . GLN A 1 135 ? 8.070 -3.720 -23.698 1.00 81.69 135 GLN A C 1
ATOM 1066 O O . GLN A 1 135 ? 7.007 -4.166 -23.272 1.00 81.69 135 GLN A O 1
ATOM 1071 N N . ARG A 1 136 ? 9.147 -4.499 -23.873 1.00 80.94 136 ARG A N 1
ATOM 1072 C CA . ARG A 1 136 ? 9.158 -5.925 -23.508 1.00 80.94 136 ARG A CA 1
ATOM 1073 C C . ARG A 1 136 ? 8.947 -6.118 -22.005 1.00 80.94 136 ARG A C 1
ATOM 1075 O O . ARG A 1 136 ? 8.228 -7.022 -21.601 1.00 80.94 136 ARG A O 1
ATOM 1082 N N . THR A 1 137 ? 9.524 -5.242 -21.181 1.00 76.31 137 THR A N 1
ATOM 1083 C CA . THR A 1 137 ? 9.355 -5.274 -19.719 1.00 76.31 137 THR A CA 1
ATOM 1084 C C . THR A 1 137 ? 7.938 -4.902 -19.271 1.00 76.31 137 THR A C 1
ATOM 1086 O O . THR A 1 137 ? 7.474 -5.425 -18.265 1.00 76.31 137 THR A O 1
ATOM 1089 N N . THR A 1 138 ? 7.220 -4.042 -20.003 1.00 65.50 138 THR A N 1
ATOM 1090 C CA . THR A 1 138 ? 5.827 -3.678 -19.679 1.00 65.50 138 THR A CA 1
ATOM 1091 C C . THR A 1 138 ? 4.784 -4.649 -20.242 1.00 65.50 138 THR A C 1
ATOM 1093 O O . THR A 1 138 ? 3.590 -4.420 -20.061 1.00 65.50 138 THR A O 1
ATOM 1096 N N . GLY A 1 139 ? 5.196 -5.709 -20.954 1.00 64.25 139 GLY A N 1
ATOM 1097 C CA . GLY A 1 139 ? 4.288 -6.668 -21.601 1.00 64.25 139 GLY A CA 1
ATOM 1098 C C . GLY A 1 139 ? 3.402 -6.058 -22.697 1.00 64.25 139 GLY A C 1
ATOM 1099 O O . GLY A 1 139 ? 2.486 -6.709 -23.191 1.00 64.25 139 GLY A O 1
ATOM 1100 N N . THR A 1 140 ? 3.653 -4.804 -23.082 1.00 53.84 140 THR A N 1
ATOM 1101 C CA . THR A 1 140 ? 2.848 -4.055 -24.051 1.00 53.84 140 THR A CA 1
ATOM 1102 C C . THR A 1 140 ? 3.488 -4.198 -25.425 1.00 53.84 140 THR A C 1
ATOM 1104 O O . THR A 1 140 ? 4.211 -3.321 -25.898 1.00 53.84 140 THR A O 1
ATOM 1107 N N . THR A 1 141 ? 3.254 -5.346 -26.051 1.00 43.59 141 THR A N 1
ATOM 1108 C CA . THR A 1 141 ? 3.528 -5.526 -27.480 1.00 43.59 141 THR A CA 1
ATOM 1109 C C . THR A 1 141 ? 2.311 -4.971 -28.219 1.00 43.59 141 THR A C 1
ATOM 1111 O O . THR A 1 141 ? 1.242 -5.573 -28.155 1.00 43.59 141 THR A O 1
ATOM 1114 N N . GLN A 1 142 ? 2.437 -3.775 -28.801 1.00 39.38 142 GLN A N 1
ATOM 1115 C CA . GLN A 1 142 ? 1.508 -3.298 -29.834 1.00 39.38 142 GLN A CA 1
ATOM 1116 C C . GLN A 1 142 ? 1.979 -3.809 -31.188 1.00 39.38 142 GLN A C 1
ATOM 1118 O O . GLN A 1 142 ? 3.212 -3.759 -31.409 1.00 39.38 142 GLN A O 1
#

Sequence (142 aa):
MQTGSLLNITRNVECETTDHIIPWNVLKTRCKRFDEETLEVLLATLQKQGKAVLFVTSEGEKVVKFARKGEQKVTPVSENDVDIVRLRKTVASLTLQVNKLSNEVESCRLQAAGFAKEGSRSKALKLLRRKELRQRTTGTTQ

Foldseek 3Di:
DDDDPPVCPPPDPPPLVQPQKAFPVRVCVVPVVDDPVVVVVVQVVCVVQQQKDWDAAPVRTIMIGGAGVVGSHTDDDDPVSNVSVVVVVVVVVVVVVLVVLVVLLVVLVVVLVVCVVVVNNVSSVVSVVVSVVSCVVNVNDD